Protein AF-A0A7C7ECT1-F1 (afdb_monomer_lite)

Secondary structure (DSSP, 8-state):
----TTSBHHHHHHHHHTTSEEEEPTTT-SEEEEEEEEETTEEEEEES-TTSS-SS-S---TT-B--EEEEEEGGG--

Foldseek 3Di:
DPDDFFD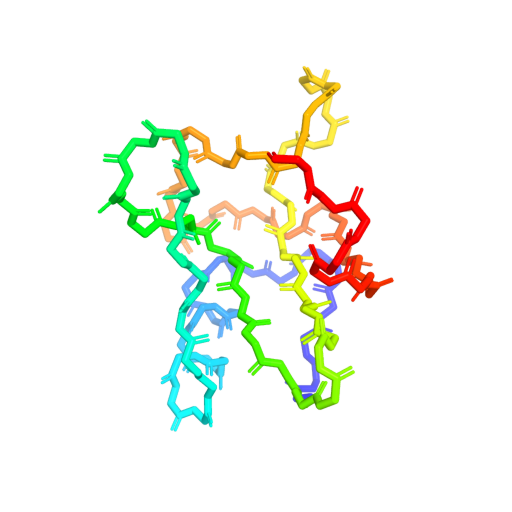FLLVQQVVQVVPFDFDADPVPRHGQRQWTDPDPQKIKGQALCVPVVDRRDDDGDRGRTRHDIDIDGNVPPD

Sequence (78 aa):
MGIKVGDDAKTALKAYSTKYKRVISRHTNEELEGWFHVGDEAIIIFDFDKSDNTVVNSTVTPDSDVEEIILAYWKHFN

Radius of gyration: 11.62 Å; chains: 1; bounding box: 25×27×28 Å

pLDDT: mean 95.37, std 3.87, range [73.0, 98.25]

Structure (mmCIF, N/CA/C/O backbone):
data_AF-A0A7C7ECT1-F1
#
_entry.id   AF-A0A7C7ECT1-F1
#
loop_
_atom_site.group_PDB
_atom_site.id
_atom_site.type_symbol
_atom_site.label_atom_id
_atom_site.label_alt_id
_atom_site.label_comp_id
_atom_site.label_asym_id
_atom_site.label_entity_id
_atom_site.label_seq_id
_atom_site.pdbx_PDB_ins_code
_atom_site.Cartn_x
_atom_site.Cartn_y
_atom_site.Cartn_z
_atom_site.occupancy
_atom_site.B_iso_or_equiv
_atom_site.auth_seq_id
_atom_site.auth_comp_id
_atom_site.auth_asym_id
_atom_site.auth_atom_id
_atom_site.pdbx_PDB_model_num
ATOM 1 N N . MET A 1 1 ? -0.029 -11.320 4.347 1.00 73.00 1 MET A N 1
ATOM 2 C CA . MET A 1 1 ? 0.115 -11.033 5.790 1.00 73.00 1 MET A CA 1
ATOM 3 C C . MET A 1 1 ? -1.245 -10.905 6.469 1.00 73.00 1 MET A C 1
ATOM 5 O O . MET A 1 1 ? -1.414 -10.033 7.300 1.00 73.00 1 MET A O 1
ATOM 9 N N . GLY A 1 2 ? -2.205 -11.782 6.150 1.00 88.44 2 GLY A N 1
ATOM 10 C CA . GLY A 1 2 ? -3.523 -11.830 6.802 1.00 88.44 2 GLY A CA 1
ATOM 11 C C . GLY A 1 2 ? -4.448 -10.618 6.620 1.00 88.44 2 GLY A C 1
ATOM 12 O O . GLY A 1 2 ? -5.639 -10.799 6.824 1.00 88.44 2 GLY A O 1
ATOM 13 N N . ILE A 1 3 ? -3.918 -9.449 6.229 1.00 96.50 3 ILE A N 1
ATOM 14 C CA . ILE A 1 3 ? -4.678 -8.205 6.060 1.00 96.50 3 ILE A CA 1
ATOM 15 C C . ILE A 1 3 ? -5.810 -8.396 5.056 1.00 96.50 3 ILE A C 1
ATOM 17 O O . ILE A 1 3 ? -5.595 -8.943 3.968 1.00 96.50 3 ILE A O 1
ATOM 21 N N . LYS A 1 4 ? -6.995 -7.932 5.437 1.00 97.06 4 LYS A N 1
ATOM 22 C CA . LYS A 1 4 ? -8.234 -7.979 4.660 1.00 97.06 4 LYS A CA 1
ATOM 23 C C . LYS A 1 4 ? -8.933 -6.620 4.695 1.00 97.06 4 LYS A C 1
ATOM 25 O O . LYS A 1 4 ? -8.625 -5.770 5.523 1.00 97.06 4 LYS A O 1
ATOM 30 N N . VAL A 1 5 ? -9.900 -6.454 3.798 1.00 97.56 5 VAL A N 1
ATOM 31 C CA . VAL A 1 5 ? -10.839 -5.325 3.837 1.00 97.56 5 VAL A CA 1
ATOM 32 C C . VAL A 1 5 ? -11.560 -5.303 5.190 1.00 97.56 5 VAL A C 1
ATOM 34 O O . VAL A 1 5 ? -11.990 -6.355 5.678 1.00 97.56 5 VAL A O 1
ATOM 37 N N . GLY A 1 6 ? -11.671 -4.113 5.779 1.00 97.69 6 GLY A N 1
ATOM 38 C CA . GLY A 1 6 ? -12.221 -3.867 7.113 1.00 97.69 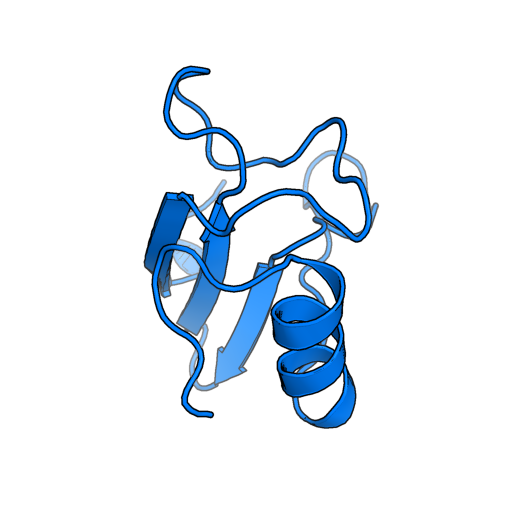6 GLY A CA 1
ATOM 39 C C . GLY A 1 6 ? -11.237 -4.061 8.273 1.00 97.69 6 GLY A C 1
ATOM 40 O O . GLY A 1 6 ? -11.652 -3.955 9.422 1.00 97.69 6 GLY A O 1
ATOM 41 N N . ASP A 1 7 ? -9.963 -4.383 8.015 1.00 98.25 7 ASP A N 1
ATOM 42 C CA . ASP A 1 7 ? -8.919 -4.238 9.039 1.00 98.25 7 ASP A CA 1
ATOM 43 C C . ASP A 1 7 ? -8.505 -2.762 9.167 1.00 98.25 7 ASP A C 1
ATOM 45 O O . ASP A 1 7 ? -8.523 -2.022 8.184 1.00 98.25 7 ASP A O 1
ATOM 49 N N . ASP A 1 8 ? -8.057 -2.355 10.358 1.00 98.00 8 ASP A N 1
ATOM 50 C CA . ASP A 1 8 ? -7.621 -0.981 10.613 1.00 98.00 8 ASP A CA 1
ATOM 51 C C . ASP A 1 8 ? -6.256 -0.655 9.973 1.00 98.00 8 ASP A C 1
ATOM 53 O O . ASP A 1 8 ? -5.342 -1.493 9.891 1.00 98.00 8 ASP A O 1
ATOM 57 N N . ALA A 1 9 ? -6.088 0.604 9.563 1.00 97.75 9 ALA A N 1
ATOM 58 C CA . ALA A 1 9 ? -4.886 1.110 8.913 1.00 97.75 9 ALA A CA 1
ATOM 59 C C . ALA A 1 9 ? -3.628 0.881 9.750 1.00 97.75 9 ALA A C 1
ATOM 61 O O . ALA A 1 9 ? -2.589 0.488 9.218 1.00 97.75 9 ALA A O 1
ATOM 62 N N . LYS A 1 10 ? -3.688 1.059 11.074 1.00 97.62 10 LYS A N 1
ATOM 63 C CA . LYS A 1 10 ? -2.530 0.827 11.947 1.00 97.62 10 LYS A CA 1
ATOM 64 C C . LYS A 1 10 ? -2.044 -0.618 11.861 1.00 97.62 10 LYS A C 1
ATOM 66 O O . LYS A 1 10 ? -0.831 -0.844 11.792 1.00 97.62 10 LYS A O 1
ATOM 71 N N . THR A 1 11 ? -2.950 -1.587 11.862 1.00 96.56 11 THR A N 1
ATOM 72 C CA . THR A 1 11 ? -2.630 -3.008 11.713 1.00 96.56 11 THR A CA 1
ATOM 73 C C . THR A 1 11 ? -2.045 -3.291 10.329 1.00 96.56 11 THR A C 1
ATOM 75 O O . THR A 1 11 ? -0.964 -3.888 10.238 1.00 96.56 11 THR A O 1
ATOM 78 N N . ALA A 1 12 ? -2.687 -2.810 9.260 1.00 97.06 12 ALA A N 1
ATOM 79 C CA . ALA A 1 12 ? -2.246 -3.022 7.880 1.00 97.06 12 ALA A CA 1
ATOM 80 C C . ALA A 1 12 ? -0.864 -2.407 7.597 1.00 97.06 12 ALA A C 1
ATOM 82 O O . ALA A 1 12 ? 0.071 -3.104 7.178 1.00 97.06 12 ALA A O 1
ATOM 83 N N . LEU A 1 13 ? -0.700 -1.119 7.905 1.00 97.06 13 LEU A N 1
ATOM 84 C CA . LEU A 1 13 ? 0.527 -0.362 7.667 1.00 97.06 13 LEU A CA 1
ATOM 85 C C . LEU A 1 13 ? 1.694 -0.919 8.483 1.00 97.06 13 LEU A C 1
ATOM 87 O O . LEU A 1 13 ? 2.796 -1.075 7.953 1.00 97.06 13 LEU A O 1
ATOM 91 N N . LYS A 1 14 ? 1.477 -1.296 9.750 1.00 96.19 14 LYS A N 1
ATOM 92 C CA . LYS A 1 14 ? 2.514 -1.934 10.578 1.00 96.19 14 LYS A CA 1
ATOM 93 C C . LYS A 1 14 ? 2.940 -3.289 10.010 1.00 96.19 14 LYS A C 1
ATOM 95 O O . LYS A 1 14 ? 4.133 -3.595 9.980 1.00 96.19 14 LYS A O 1
ATOM 100 N N . ALA A 1 15 ? 1.993 -4.109 9.552 1.00 95.75 15 ALA A N 1
ATOM 101 C CA . ALA A 1 15 ? 2.305 -5.416 8.983 1.00 95.75 15 ALA A CA 1
ATOM 102 C C . ALA A 1 15 ? 3.194 -5.297 7.734 1.00 95.75 15 ALA A C 1
ATOM 104 O O . ALA A 1 15 ? 4.152 -6.057 7.599 1.00 95.75 15 ALA A O 1
ATOM 105 N N . TYR A 1 16 ? 2.918 -4.332 6.852 1.00 96.75 16 TYR A N 1
ATOM 106 C CA . TYR A 1 16 ? 3.646 -4.177 5.589 1.00 96.75 16 TYR A CA 1
ATOM 107 C C . TYR A 1 16 ? 4.941 -3.370 5.705 1.00 96.75 16 TYR A C 1
ATOM 109 O O . TYR A 1 16 ? 5.955 -3.797 5.153 1.00 96.75 16 TYR A O 1
ATOM 117 N N . SER A 1 17 ? 4.967 -2.291 6.489 1.00 95.31 17 SER A N 1
ATOM 118 C CA . SER A 1 17 ? 6.173 -1.464 6.684 1.00 95.31 17 SER A CA 1
ATOM 119 C C . SER A 1 17 ? 7.350 -2.214 7.313 1.00 95.31 17 SER A C 1
ATOM 121 O O . SER A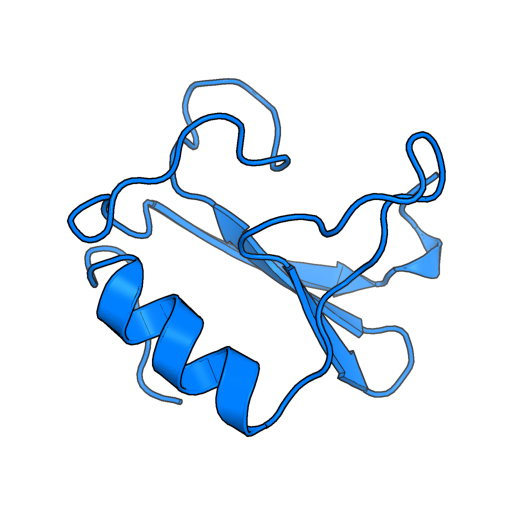 1 17 ? 8.502 -1.868 7.070 1.00 95.31 17 SER A O 1
ATOM 123 N N . THR A 1 18 ? 7.095 -3.280 8.079 1.00 94.06 18 THR A N 1
ATOM 124 C CA . THR A 1 18 ? 8.169 -4.116 8.650 1.00 94.06 18 THR A CA 1
ATOM 125 C C . THR A 1 18 ? 8.892 -4.991 7.625 1.00 94.06 18 THR A C 1
ATOM 127 O O . THR A 1 18 ? 9.984 -5.479 7.915 1.00 94.06 18 THR A O 1
ATOM 130 N N . LYS A 1 19 ? 8.304 -5.221 6.444 1.00 94.94 19 LYS A N 1
ATOM 131 C CA . LYS A 1 19 ? 8.848 -6.145 5.432 1.00 94.94 19 LYS A CA 1
ATOM 132 C C . LYS A 1 19 ? 9.128 -5.499 4.087 1.00 94.94 19 LYS A C 1
ATOM 134 O O . LYS A 1 19 ? 9.997 -5.976 3.362 1.00 94.94 19 LYS A O 1
ATOM 139 N N . TYR A 1 20 ? 8.387 -4.454 3.746 1.00 96.88 20 TYR A N 1
ATOM 140 C CA . TYR A 1 20 ? 8.397 -3.856 2.422 1.00 96.88 20 TYR A CA 1
ATOM 141 C C . TYR A 1 20 ? 8.727 -2.373 2.493 1.00 96.88 20 TYR A C 1
ATOM 143 O O . TYR A 1 20 ? 8.400 -1.684 3.459 1.00 96.88 20 TYR A O 1
ATOM 151 N N . LYS A 1 21 ? 9.380 -1.881 1.440 1.00 96.75 21 LYS A N 1
ATOM 152 C CA . LYS A 1 21 ? 9.682 -0.457 1.299 1.00 96.75 21 LYS A CA 1
ATOM 153 C C . LYS A 1 21 ? 8.425 0.289 0.874 1.00 96.75 21 LYS A C 1
ATOM 155 O O . LYS A 1 21 ? 7.686 -0.203 0.021 1.00 96.75 21 LYS A O 1
ATOM 160 N N . ARG A 1 22 ? 8.226 1.480 1.434 1.00 96.62 22 ARG A N 1
ATOM 161 C CA . ARG A 1 22 ? 7.189 2.407 0.980 1.00 96.62 22 ARG A CA 1
ATOM 162 C C . ARG A 1 22 ? 7.479 2.886 -0.438 1.00 96.62 22 ARG A C 1
ATOM 164 O O . ARG A 1 22 ? 8.642 2.967 -0.846 1.00 96.62 22 ARG A O 1
ATOM 171 N N . VAL A 1 23 ? 6.418 3.158 -1.187 1.00 97.31 23 VAL A N 1
ATOM 172 C CA . VAL A 1 23 ? 6.520 3.757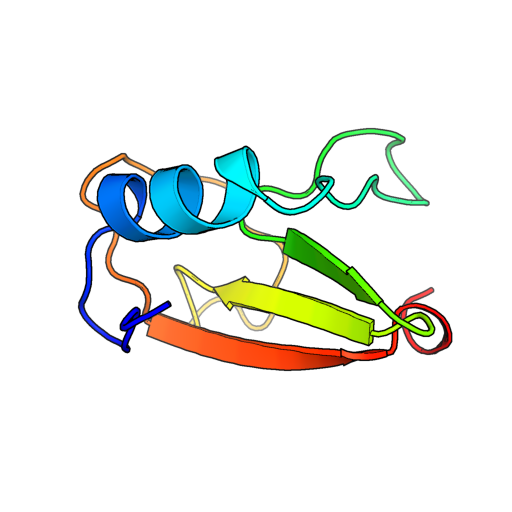 -2.521 1.00 97.31 23 VAL A CA 1
ATOM 173 C C . VAL A 1 23 ? 6.717 5.263 -2.372 1.00 97.31 23 VAL A C 1
ATOM 175 O O . VAL A 1 23 ? 6.031 5.903 -1.577 1.00 97.31 23 VAL A O 1
ATOM 178 N N . ILE A 1 24 ? 7.641 5.826 -3.152 1.00 96.69 24 ILE A N 1
ATOM 179 C CA . ILE A 1 24 ? 7.839 7.275 -3.262 1.00 96.69 24 ILE A CA 1
ATOM 180 C C . ILE A 1 24 ? 7.134 7.772 -4.523 1.00 96.69 24 ILE A C 1
ATOM 182 O O . ILE A 1 24 ? 7.348 7.240 -5.616 1.00 96.69 24 ILE A O 1
ATOM 186 N N . SER A 1 25 ? 6.304 8.797 -4.371 1.00 94.94 25 SER A N 1
ATOM 187 C CA . SER A 1 25 ? 5.635 9.495 -5.464 1.00 94.94 25 SER A CA 1
ATOM 188 C C . SER A 1 25 ? 6.650 10.069 -6.452 1.00 94.94 25 SER A C 1
ATOM 190 O O . SER A 1 25 ? 7.596 10.753 -6.060 1.00 94.94 25 SER A O 1
ATOM 192 N N . ARG A 1 26 ? 6.428 9.857 -7.754 1.00 93.56 26 ARG A N 1
ATOM 193 C CA . ARG A 1 26 ? 7.270 10.444 -8.814 1.00 93.56 26 ARG A CA 1
ATOM 194 C C . ARG A 1 26 ? 7.029 11.939 -9.013 1.00 93.56 26 ARG A C 1
ATOM 196 O O . ARG A 1 26 ? 7.902 12.620 -9.540 1.00 93.56 26 ARG A O 1
ATOM 203 N N . HIS A 1 27 ? 5.868 12.436 -8.588 1.00 92.81 27 HIS A N 1
ATOM 204 C CA . HIS A 1 27 ? 5.463 13.833 -8.776 1.00 92.81 27 HIS A CA 1
ATOM 205 C C . HIS A 1 27 ? 5.875 14.717 -7.607 1.00 92.81 27 HIS A C 1
ATOM 207 O O . HIS A 1 27 ? 6.303 15.848 -7.812 1.00 92.81 27 HIS A O 1
ATOM 213 N N . THR A 1 28 ? 5.743 14.202 -6.384 1.00 94.25 28 THR A N 1
ATOM 214 C CA . THR A 1 28 ? 5.961 14.982 -5.155 1.00 94.25 28 THR A CA 1
ATOM 215 C C . THR A 1 28 ? 7.233 14.592 -4.413 1.00 94.25 28 THR A C 1
ATOM 217 O O . THR A 1 28 ? 7.685 15.348 -3.562 1.00 94.25 28 THR A O 1
ATOM 220 N N . ASN A 1 29 ? 7.844 13.447 -4.746 1.00 94.31 29 ASN A N 1
ATOM 221 C CA . ASN A 1 29 ? 8.981 12.876 -4.018 1.00 94.31 29 ASN A CA 1
ATOM 222 C C . ASN A 1 29 ? 8.682 12.594 -2.526 1.00 94.31 29 ASN A C 1
ATOM 224 O O . ASN A 1 29 ? 9.593 12.506 -1.705 1.00 94.31 29 ASN A O 1
ATOM 228 N N . GLU A 1 30 ? 7.402 12.432 -2.186 1.00 95.12 30 GLU A N 1
ATOM 229 C CA . GLU A 1 30 ? 6.913 12.074 -0.851 1.00 95.12 30 GLU A CA 1
ATOM 230 C C . GLU A 1 30 ? 6.471 10.605 -0.807 1.00 95.12 30 GLU A C 1
ATOM 232 O O . GLU A 1 30 ? 6.179 9.998 -1.841 1.00 95.12 30 GLU A O 1
ATOM 237 N N . GLU A 1 31 ? 6.428 10.016 0.390 1.00 95.94 31 GLU A N 1
ATOM 238 C CA . GLU A 1 31 ? 5.899 8.663 0.584 1.00 95.94 31 GLU A CA 1
ATOM 239 C C . GLU A 1 31 ? 4.393 8.623 0.294 1.00 95.94 31 GLU A C 1
ATOM 241 O O . GLU A 1 31 ? 3.632 9.447 0.796 1.00 95.94 31 GLU A O 1
ATOM 246 N N . LEU A 1 32 ? 3.957 7.635 -0.489 1.00 96.69 32 LEU A N 1
ATOM 247 C CA . LEU A 1 32 ? 2.540 7.334 -0.674 1.00 96.69 32 LEU A CA 1
ATOM 248 C C . LEU A 1 32 ? 2.084 6.422 0.473 1.00 96.69 32 LEU A C 1
ATOM 250 O O . LEU A 1 32 ? 2.445 5.242 0.527 1.00 96.69 32 LEU A O 1
ATOM 254 N N . GLU A 1 33 ? 1.318 6.967 1.420 1.00 96.88 33 GLU A N 1
ATOM 255 C CA . GLU A 1 33 ? 0.809 6.190 2.555 1.00 96.88 33 GLU A CA 1
ATOM 256 C C . GLU A 1 33 ? -0.087 5.046 2.056 1.00 96.88 33 GLU A C 1
ATOM 258 O O . GLU A 1 33 ? -0.897 5.227 1.149 1.00 96.88 33 GLU A O 1
ATOM 263 N N . GLY A 1 34 ? 0.076 3.846 2.618 1.00 97.19 34 GLY A N 1
ATOM 264 C CA . GLY A 1 34 ? -0.629 2.642 2.157 1.00 97.19 34 GLY A CA 1
ATOM 265 C C . GLY A 1 34 ? 0.006 1.926 0.960 1.00 97.19 34 GLY A C 1
ATOM 266 O O . GLY A 1 34 ? -0.424 0.818 0.639 1.00 97.19 34 GLY A O 1
ATOM 267 N N . TRP A 1 35 ? 1.049 2.483 0.336 1.00 98.06 35 TRP A N 1
ATOM 268 C CA . TRP A 1 35 ? 1.690 1.891 -0.842 1.00 98.06 35 TRP A CA 1
ATOM 269 C C . TRP A 1 35 ? 3.025 1.232 -0.498 1.00 98.06 35 TRP A C 1
ATO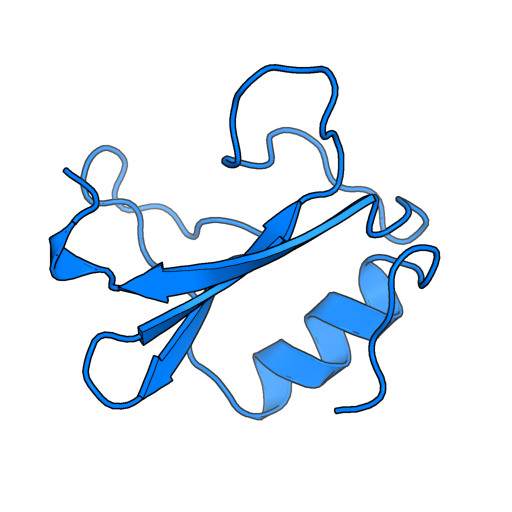M 271 O O . TRP A 1 35 ? 3.918 1.854 0.085 1.00 98.06 35 TRP A O 1
ATOM 281 N N . PHE A 1 36 ? 3.214 -0.015 -0.938 1.00 98.12 36 PHE A N 1
ATOM 282 C CA . PHE A 1 36 ? 4.445 -0.767 -0.682 1.00 98.12 36 PHE A CA 1
ATOM 283 C C . PHE A 1 36 ? 4.957 -1.509 -1.916 1.00 98.12 36 PHE A C 1
ATOM 285 O O . PHE A 1 36 ? 4.193 -2.162 -2.621 1.00 98.12 36 PHE A O 1
ATOM 292 N N . HIS A 1 37 ? 6.275 -1.488 -2.125 1.00 97.69 37 HIS A N 1
ATOM 293 C CA . HIS A 1 37 ? 6.951 -2.323 -3.118 1.00 97.69 37 HIS A CA 1
ATOM 294 C C . HIS A 1 37 ? 7.058 -3.770 -2.627 1.00 97.69 37 HIS A C 1
ATOM 296 O O . HIS A 1 37 ? 7.738 -4.041 -1.634 1.00 97.69 37 HIS A O 1
ATOM 302 N N . VAL A 1 38 ? 6.437 -4.706 -3.352 1.00 96.31 38 VAL A N 1
ATOM 303 C CA . VAL A 1 38 ? 6.354 -6.131 -2.970 1.00 96.31 38 VAL A CA 1
ATOM 304 C C . VAL A 1 38 ? 7.180 -7.073 -3.862 1.00 96.31 38 VAL A C 1
ATOM 306 O O . VAL A 1 38 ? 7.131 -8.284 -3.666 1.00 96.31 38 VAL A O 1
ATOM 309 N N . GLY A 1 39 ? 7.999 -6.526 -4.769 1.00 92.56 39 GLY A N 1
ATOM 310 C CA . GLY A 1 39 ? 8.938 -7.264 -5.637 1.00 92.56 39 GLY A CA 1
ATOM 311 C C . GLY A 1 39 ? 8.602 -7.124 -7.124 1.00 92.56 39 GLY A C 1
ATOM 312 O O . GLY A 1 39 ? 7.480 -6.772 -7.440 1.00 92.56 39 GLY A O 1
ATOM 313 N N . ASP A 1 40 ? 9.558 -7.354 -8.031 1.00 92.12 40 ASP A N 1
ATOM 314 C CA . ASP A 1 40 ? 9.372 -7.357 -9.502 1.00 92.12 40 ASP A CA 1
ATOM 315 C C . ASP A 1 40 ? 8.512 -6.211 -10.063 1.00 92.12 40 ASP A C 1
ATOM 317 O O . ASP A 1 40 ? 7.583 -6.414 -10.843 1.00 92.12 40 ASP A O 1
ATOM 321 N N . GLU A 1 41 ? 8.804 -4.984 -9.623 1.00 93.94 41 GLU A N 1
ATOM 322 C CA . GLU A 1 41 ? 8.021 -3.773 -9.922 1.00 93.94 41 GLU A CA 1
ATOM 323 C C . GLU A 1 41 ? 6.576 -3.786 -9.394 1.00 93.94 41 GLU A C 1
ATOM 325 O O . GLU A 1 41 ? 5.882 -2.782 -9.523 1.00 93.94 41 GLU A O 1
ATOM 330 N N . ALA A 1 42 ? 6.103 -4.869 -8.786 1.00 97.56 42 ALA A N 1
ATOM 331 C CA . ALA A 1 42 ? 4.792 -4.951 -8.176 1.00 97.56 42 ALA A CA 1
ATOM 332 C C . ALA A 1 42 ? 4.712 -4.088 -6.913 1.00 97.56 42 ALA A C 1
ATOM 334 O O . ALA A 1 42 ? 5.646 -3.989 -6.103 1.00 97.56 42 ALA A O 1
ATOM 335 N N . ILE A 1 43 ? 3.549 -3.478 -6.751 1.00 97.75 43 ILE A N 1
ATOM 336 C CA . ILE A 1 43 ? 3.160 -2.722 -5.576 1.00 97.75 43 ILE A CA 1
ATOM 337 C C . ILE A 1 43 ? 1.834 -3.249 -5.052 1.00 97.75 43 ILE A C 1
ATOM 339 O O . ILE A 1 43 ? 0.976 -3.689 -5.818 1.00 97.75 43 ILE A O 1
ATOM 343 N N . ILE A 1 44 ? 1.681 -3.189 -3.737 1.00 97.88 44 ILE A N 1
ATOM 344 C CA . ILE A 1 44 ? 0.387 -3.338 -3.086 1.00 97.88 44 ILE A CA 1
ATOM 345 C C . ILE A 1 44 ? -0.057 -1.972 -2.577 1.00 97.88 44 ILE A C 1
ATOM 347 O O . ILE A 1 44 ? 0.770 -1.205 -2.073 1.00 97.88 44 ILE A O 1
ATOM 351 N N . ILE A 1 45 ? -1.343 -1.688 -2.721 1.00 98.12 45 ILE A N 1
ATOM 352 C CA . ILE A 1 45 ? -1.972 -0.460 -2.255 1.00 98.12 45 ILE A CA 1
ATOM 353 C C . ILE A 1 45 ? -3.091 -0.851 -1.298 1.00 98.12 45 ILE A C 1
ATOM 355 O O . ILE A 1 45 ? -3.961 -1.647 -1.656 1.00 98.12 45 ILE A O 1
ATOM 359 N N . PHE A 1 46 ? -3.028 -0.315 -0.084 1.00 98.19 46 PHE A N 1
ATOM 360 C CA . PHE A 1 46 ? -4.166 -0.244 0.823 1.00 98.19 46 PHE A CA 1
ATOM 361 C C . PHE A 1 46 ? -4.853 1.089 0.587 1.00 98.19 46 PHE A C 1
ATOM 363 O O . PHE A 1 46 ? -4.266 2.132 0.879 1.00 98.19 46 PHE A O 1
ATOM 370 N N . ASP A 1 47 ? -6.045 1.034 0.016 1.00 97.94 47 ASP A N 1
ATOM 371 C CA . ASP A 1 47 ? -6.903 2.195 -0.161 1.00 97.94 47 ASP A CA 1
ATOM 372 C C . ASP A 1 47 ? -7.841 2.302 1.047 1.00 97.94 47 ASP A C 1
ATOM 374 O O . ASP A 1 47 ? -8.466 1.312 1.451 1.00 97.94 47 ASP A O 1
ATOM 378 N N . PHE A 1 48 ? -7.869 3.485 1.653 1.00 97.81 48 PHE A N 1
ATOM 379 C CA . PHE A 1 48 ? -8.656 3.799 2.844 1.00 97.81 48 PHE A CA 1
ATOM 380 C C . PHE A 1 48 ? -9.872 4.687 2.532 1.00 97.81 48 PHE A C 1
ATOM 382 O O . PHE A 1 48 ? -10.623 5.005 3.450 1.00 97.81 48 PHE A O 1
ATOM 389 N N . ASP A 1 49 ? -10.070 5.087 1.271 1.00 96.69 49 ASP A N 1
ATOM 390 C CA . ASP A 1 49 ? -11.261 5.801 0.804 1.00 96.69 49 ASP A CA 1
ATOM 391 C C . ASP A 1 49 ? -11.525 5.480 -0.672 1.00 96.69 49 ASP A C 1
ATOM 393 O O . ASP A 1 49 ? -11.177 6.237 -1.575 1.00 96.69 49 ASP A O 1
ATOM 397 N N . LYS A 1 50 ? -12.247 4.390 -0.939 1.00 94.81 50 LYS A N 1
ATOM 398 C CA . LYS A 1 50 ? -12.554 4.005 -2.328 1.00 94.81 50 LYS A CA 1
ATOM 399 C C . LYS A 1 50 ? -13.576 4.929 -3.001 1.00 94.81 50 LYS A C 1
ATOM 401 O O . LYS A 1 50 ? -13.972 4.696 -4.147 1.00 94.81 50 LYS A O 1
ATOM 406 N N . SER A 1 51 ? -14.121 5.904 -2.271 1.00 95.19 51 SER A N 1
ATOM 407 C CA . SER A 1 51 ? -15.179 6.791 -2.754 1.00 95.19 51 SER A CA 1
ATOM 408 C C . SER A 1 51 ? -14.644 8.045 -3.449 1.00 95.19 51 SER A C 1
ATOM 410 O O . SER A 1 51 ? -15.404 8.725 -4.148 1.00 95.19 51 SER A O 1
ATOM 412 N N . ASP A 1 52 ? -13.342 8.324 -3.333 1.00 93.38 52 ASP A N 1
ATOM 413 C CA . ASP A 1 52 ? -12.704 9.540 -3.847 1.00 93.38 52 ASP A CA 1
ATOM 414 C C . ASP A 1 52 ? -12.190 9.429 -5.304 1.00 93.38 52 ASP A C 1
ATOM 416 O O . ASP A 1 52 ? -11.739 10.415 -5.893 1.00 93.38 52 ASP A O 1
ATOM 420 N N . ASN A 1 53 ? -12.363 8.260 -5.937 1.00 90.94 53 ASN A N 1
ATOM 421 C CA . ASN A 1 53 ? -11.891 7.919 -7.290 1.00 90.94 53 ASN A CA 1
ATOM 422 C C . ASN A 1 53 ? -10.366 8.007 -7.477 1.00 90.94 53 ASN A C 1
ATOM 424 O O . ASN A 1 53 ? -9.885 8.148 -8.608 1.00 90.94 53 ASN A O 1
ATOM 428 N N . THR A 1 54 ? -9.594 7.920 -6.402 1.00 93.94 54 THR A N 1
ATOM 429 C CA . THR A 1 54 ? -8.143 7.786 -6.438 1.00 93.94 54 THR A CA 1
ATOM 430 C C . THR A 1 54 ? -7.704 6.674 -5.492 1.00 93.94 54 THR A C 1
ATOM 432 O O . THR A 1 54 ? -8.480 6.114 -4.745 1.00 93.94 54 THR A O 1
ATOM 435 N N . VAL A 1 55 ? -6.437 6.292 -5.596 1.00 94.62 55 VAL A N 1
ATOM 436 C CA . VAL A 1 55 ? -5.783 5.324 -4.700 1.00 94.62 55 VAL A CA 1
ATOM 437 C C . VAL A 1 55 ? -4.689 5.998 -3.864 1.00 94.62 55 VAL A C 1
ATOM 439 O O . VAL A 1 55 ? -3.946 5.353 -3.124 1.00 94.62 55 VAL A O 1
ATOM 442 N N . VAL A 1 56 ? -4.521 7.313 -4.041 1.00 95.44 56 VAL A N 1
ATOM 443 C CA . VAL A 1 56 ? -3.580 8.139 -3.283 1.00 95.44 56 VAL A CA 1
ATOM 444 C C . VAL A 1 56 ? -4.275 8.607 -2.015 1.00 95.44 56 VAL A C 1
ATOM 446 O O . VAL A 1 56 ? -5.091 9.523 -2.049 1.00 95.44 56 VAL A O 1
ATOM 449 N N . ASN A 1 57 ? -3.893 8.007 -0.893 1.00 95.88 57 ASN A N 1
ATOM 450 C CA . ASN A 1 57 ? -4.483 8.316 0.398 1.00 95.88 57 ASN A CA 1
ATOM 451 C C . ASN A 1 57 ? -4.056 9.705 0.890 1.00 95.88 57 ASN A C 1
ATOM 453 O O . ASN A 1 57 ? -2.864 9.976 1.049 1.00 95.88 57 ASN A O 1
ATOM 457 N N . SER A 1 58 ? -5.029 10.577 1.159 1.00 87.94 58 SER A N 1
ATOM 458 C CA . SER A 1 58 ? -4.778 11.945 1.632 1.00 87.94 58 SER A CA 1
ATOM 459 C C . SER A 1 58 ? -4.772 12.050 3.161 1.00 87.94 58 SER A C 1
ATOM 461 O O . SER A 1 58 ? -3.824 12.569 3.747 1.00 87.94 58 SER A O 1
ATOM 463 N N . THR A 1 59 ? -5.813 11.535 3.820 1.00 89.44 59 THR A N 1
ATOM 464 C CA . THR A 1 59 ? -5.963 11.549 5.281 1.00 89.44 59 THR A CA 1
ATOM 465 C C . THR A 1 59 ? -6.222 10.133 5.771 1.00 89.44 59 THR A C 1
ATOM 467 O O . THR A 1 59 ? -7.314 9.613 5.593 1.00 89.44 59 THR A O 1
ATOM 470 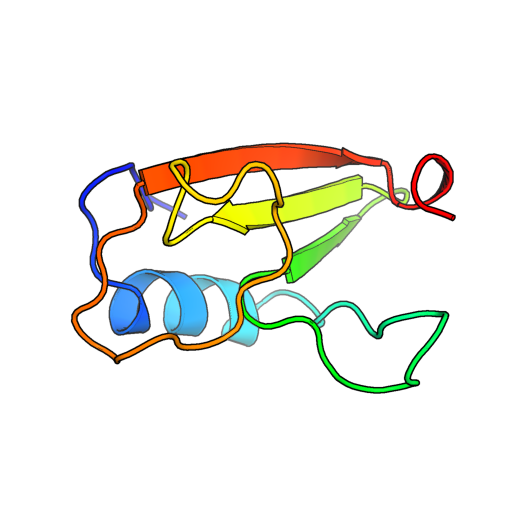N N . VAL A 1 60 ? -5.223 9.520 6.410 1.00 94.38 60 VAL A N 1
ATOM 471 C CA . VAL A 1 60 ? -5.344 8.183 7.009 1.00 94.38 60 VAL A CA 1
ATOM 472 C C . VAL A 1 60 ? -5.197 8.308 8.516 1.00 94.38 60 VAL A C 1
ATOM 474 O O . VAL A 1 60 ? -4.162 8.755 9.019 1.00 94.38 60 VAL A O 1
ATOM 477 N N . THR A 1 61 ? -6.225 7.908 9.253 1.00 96.75 61 THR A N 1
ATOM 478 C CA . THR A 1 61 ? -6.162 7.774 10.709 1.00 96.75 61 THR A CA 1
ATOM 479 C C . THR A 1 61 ? -5.817 6.331 11.087 1.00 96.75 61 THR A C 1
ATOM 481 O O . THR A 1 61 ? -6.057 5.412 10.306 1.00 96.75 61 THR A O 1
ATOM 484 N N . PRO A 1 62 ? -5.250 6.073 12.281 1.00 97.19 62 PRO A N 1
ATOM 485 C CA . PRO A 1 62 ? -4.923 4.711 12.714 1.00 97.19 62 PRO A CA 1
ATOM 486 C C . PRO A 1 62 ? -6.100 3.723 12.692 1.00 97.19 62 PRO A C 1
ATOM 488 O O . PRO A 1 62 ? -5.865 2.522 12.602 1.00 97.19 62 PRO A O 1
ATOM 491 N N . ASP A 1 63 ? -7.324 4.229 12.818 1.00 97.12 63 ASP A N 1
ATOM 492 C CA . ASP A 1 63 ? -8.604 3.520 12.830 1.00 97.12 63 ASP A CA 1
ATOM 493 C C . ASP A 1 63 ? -9.354 3.563 11.489 1.00 97.12 63 ASP A C 1
ATOM 495 O O . ASP A 1 63 ? -10.455 3.033 11.415 1.00 97.12 63 ASP A O 1
ATOM 499 N N . SER A 1 64 ? -8.783 4.168 10.439 1.00 97.62 64 SER A N 1
ATOM 500 C CA . SER A 1 64 ? -9.357 4.090 9.090 1.00 97.62 64 SER A CA 1
ATOM 501 C C . SER A 1 64 ? -9.409 2.634 8.629 1.00 97.62 64 SER A C 1
ATOM 503 O O . SER A 1 64 ? -8.423 1.905 8.776 1.00 97.62 64 SER A O 1
ATOM 505 N N . ASP A 1 65 ? -10.535 2.218 8.061 1.00 98.06 65 ASP A N 1
ATOM 506 C CA . ASP A 1 65 ? -10.696 0.868 7.533 1.00 98.06 65 ASP A CA 1
ATOM 507 C C . ASP A 1 65 ? -9.981 0.740 6.185 1.00 98.06 65 ASP A C 1
ATOM 509 O O . ASP A 1 65 ? -10.057 1.622 5.334 1.00 98.06 65 ASP A O 1
ATOM 513 N N . VAL A 1 66 ? -9.306 -0.385 5.955 1.00 98.19 66 VAL A N 1
ATOM 514 C CA . VAL A 1 66 ? -8.902 -0.773 4.599 1.00 98.19 66 VAL A CA 1
ATOM 515 C C . VAL A 1 66 ? -10.171 -1.038 3.792 1.00 98.19 66 VAL A C 1
ATOM 517 O O . VAL A 1 66 ? -10.876 -2.016 4.055 1.00 98.19 66 VAL A O 1
ATOM 520 N N . GLU A 1 67 ? -10.454 -0.214 2.791 1.00 98.19 67 GLU A N 1
ATOM 521 C CA . GLU A 1 67 ? -11.659 -0.334 1.970 1.00 98.19 67 GLU A CA 1
ATOM 522 C C . GLU A 1 67 ? -11.428 -1.149 0.694 1.00 98.19 67 GLU A C 1
ATOM 524 O O . GLU A 1 67 ? -12.333 -1.864 0.245 1.00 98.19 67 GLU A O 1
ATOM 529 N N . GLU A 1 68 ? -10.213 -1.088 0.142 1.00 97.88 68 GLU A N 1
ATOM 530 C CA . GLU A 1 68 ? -9.776 -1.864 -1.018 1.00 97.88 68 GLU A CA 1
ATOM 531 C C . GLU A 1 68 ? -8.291 -2.265 -0.899 1.00 97.88 68 GLU A C 1
ATOM 533 O O . GLU A 1 68 ? -7.466 -1.579 -0.293 1.00 97.88 68 GLU A O 1
ATOM 538 N N . ILE A 1 69 ? -7.941 -3.430 -1.459 1.00 97.81 69 ILE A N 1
ATOM 539 C CA . ILE A 1 69 ? -6.558 -3.917 -1.541 1.00 97.81 69 ILE A CA 1
ATOM 540 C C . ILE A 1 69 ? -6.239 -4.198 -3.001 1.00 97.81 69 ILE A C 1
ATOM 542 O O . ILE A 1 69 ? -6.821 -5.100 -3.607 1.00 97.81 69 ILE A O 1
ATOM 546 N N . ILE A 1 70 ? -5.267 -3.475 -3.546 1.00 97.50 70 ILE A N 1
ATOM 547 C CA . ILE A 1 70 ? -4.932 -3.525 -4.968 1.00 97.50 70 ILE A CA 1
ATOM 548 C C . ILE A 1 70 ? -3.513 -4.059 -5.136 1.00 97.50 70 ILE A C 1
ATOM 550 O O . ILE A 1 70 ? -2.576 -3.570 -4.508 1.00 97.50 70 ILE A O 1
ATOM 554 N N . LEU A 1 71 ? -3.346 -5.049 -6.014 1.00 97.06 71 LEU A N 1
ATOM 555 C CA . LEU A 1 71 ? -2.043 -5.480 -6.518 1.00 97.06 71 LEU A CA 1
ATOM 556 C C . LEU A 1 71 ? -1.874 -4.942 -7.938 1.00 97.06 71 LEU A C 1
ATOM 558 O O . LEU A 1 71 ? -2.658 -5.268 -8.827 1.00 97.06 71 LEU A O 1
ATOM 562 N N . ALA A 1 72 ? -0.840 -4.139 -8.152 1.00 96.75 72 ALA A N 1
ATOM 563 C CA . ALA A 1 72 ? -0.561 -3.521 -9.441 1.00 96.75 72 ALA A CA 1
ATOM 564 C C . ALA A 1 72 ? 0.944 -3.504 -9.726 1.00 96.75 72 ALA A C 1
ATOM 566 O O . ALA A 1 72 ? 1.755 -3.877 -8.882 1.00 96.75 72 ALA A O 1
ATOM 567 N N . TYR A 1 73 ? 1.334 -3.057 -10.920 1.00 97.12 73 TYR A N 1
ATOM 568 C CA . TYR A 1 73 ? 2.742 -2.893 -11.286 1.00 97.12 73 TYR A CA 1
ATOM 569 C C . TYR A 1 73 ? 3.102 -1.413 -11.385 1.00 97.12 73 TYR A C 1
ATOM 571 O O . TYR A 1 73 ? 2.495 -0.667 -12.151 1.00 97.12 73 TYR A O 1
ATOM 579 N N . TRP A 1 74 ? 4.141 -1.002 -10.657 1.00 95.50 74 TRP A N 1
ATOM 580 C CA . TRP A 1 74 ? 4.610 0.379 -10.537 1.00 95.50 74 TRP A CA 1
ATOM 581 C C . TRP A 1 74 ? 4.931 1.032 -11.879 1.00 95.50 74 TRP A C 1
ATOM 583 O O . TRP A 1 74 ? 4.701 2.224 -12.064 1.00 95.50 74 TRP A O 1
ATOM 593 N N . LYS A 1 75 ? 5.425 0.261 -12.850 1.00 94.50 75 LYS A N 1
ATOM 594 C CA . LYS A 1 75 ? 5.705 0.757 -14.205 1.00 94.50 75 LYS A CA 1
ATOM 595 C C . LYS A 1 75 ? 4.478 1.301 -14.948 1.00 94.50 75 LYS A C 1
ATOM 597 O O . LYS A 1 75 ? 4.653 2.023 -15.919 1.00 94.50 75 LYS A O 1
ATOM 602 N N . HIS A 1 76 ? 3.264 0.938 -14.530 1.00 94.00 76 HIS A N 1
ATOM 603 C CA . HIS A 1 76 ? 2.020 1.416 -15.141 1.00 94.00 76 HIS A CA 1
ATOM 604 C C . HIS A 1 76 ? 1.474 2.687 -14.481 1.00 94.00 76 HIS A C 1
ATOM 606 O O . HIS A 1 76 ? 0.538 3.282 -15.005 1.00 94.00 76 HIS A O 1
ATOM 612 N N . PHE A 1 77 ? 2.068 3.116 -13.367 1.00 89.44 77 PHE A N 1
ATOM 613 C CA . PHE A 1 77 ? 1.805 4.419 -12.771 1.00 89.44 77 PHE A CA 1
ATOM 614 C C . PHE A 1 77 ? 2.742 5.437 -13.412 1.00 89.44 77 PHE A C 1
ATOM 616 O O . PHE A 1 77 ? 3.918 5.130 -13.633 1.00 89.44 77 PHE A O 1
ATOM 623 N N . ASN A 1 78 ? 2.215 6.619 -13.726 1.00 80.25 78 ASN A N 1
ATOM 624 C CA . ASN A 1 78 ? 2.984 7.743 -14.260 1.00 80.25 78 ASN A CA 1
ATOM 625 C C . ASN A 1 78 ? 3.489 8.615 -13.125 1.00 80.25 78 ASN A C 1
ATOM 627 O O . ASN A 1 78 ? 2.672 8.904 -12.225 1.00 80.25 78 ASN A O 1
#